Protein AF-0000000082919631 (afdb_homodimer)

Secondary structure (DSSP, 8-state):
--EEEEE---HHHHHHHHHHHHHH-TT--EEEEEE----HHHHTTT-GGGGGG-HHHHHHHHHHHHHH-SS-EEEEE---------/--EEEEE---HHHHHHHHHHHHHH-TT--EEEEEE----HHHHTTT-GGGGGG-HHHHHHHHHHHHHH-SS-EEEEE---------

Radius of gyration: 15.63 Å; Cα contacts (8 Å, |Δi|>4): 340; chains: 2; bounding box: 45×38×35 Å

Organism: Haematococcus lacustris (NCBI:txid44745)

Sequence (172 aa):
MFGVQIAGGFPDAIARTCQLIDECCDIVDWVDINMGCPIDIVCDRGAGSALLLKPKKIKDIAEAADRSMSLPLTLKTRKGYYDDQDMFGVQIAGGFPDAIARTCQLIDECCDIVDWVDINMGCPIDIVCDRGAGSALLLKPKKIKDIAEAADRSMSLPLTLKTRKGYYDDQD

Solvent-accessible surface area (backbone atoms only — not comparable to full-atom values): 8994 Å² total; per-residue (Å²): 114,25,36,36,33,37,33,49,50,46,36,68,61,48,15,51,47,36,29,48,44,58,73,70,36,82,70,54,58,34,39,32,39,39,33,28,50,74,52,61,78,47,27,76,47,42,6,13,34,49,33,72,78,33,64,68,58,47,50,48,32,53,51,36,31,55,74,38,36,84,59,53,76,48,74,41,48,62,74,67,70,86,68,71,74,134,111,25,36,38,32,39,36,47,51,47,36,69,60,48,16,51,48,37,30,49,43,58,75,69,35,84,70,55,59,34,40,32,38,38,34,29,50,75,52,59,77,47,27,76,45,42,6,12,34,50,33,73,80,33,64,68,58,47,50,47,32,53,51,36,31,54,74,38,36,86,60,52,77,49,76,40,48,64,70,68,71,85,69,75,78,132

InterPro domains:
  IPR013785 Aldolase-type TIM barrel [G3DSA:3.20.20.70] (1-86)
  IPR018517 tRNA-dihydrouridine synthase, conserved site [PS01136] (31-49)
  IPR035587 DUS-like, FMN-binding domain [PF01207] (4-85)

Foldseek 3Di:
DAEEEDWAQAQVVLLVVLLCCQPPPVVHQAYEYAQADPDCVSVVRRTHVNCVVPVVSVVSNVVSNVVSHDHHYYYDHHPPPPPDDD/DAEEEDWAQAQVVLLVVLLCCQPPPVVHQAYEYAQADPDCVSVVRRTHVNCVVPVVSVVSNVVSNVVSHDHHYYYDHHPPPVPDDD

Nearest PDB structures (foldseek):
  3b0p-assembly1_A  TM=8.752E-01  e=6.175E-06  Thermus thermophilus HB8
  3b0u-assembly2_Y  TM=9.415E-01  e=1.472E-05  Thermus thermophilus HB8
  6ei9-assembly2_B  TM=8.512E-01  e=2.350E-05  Escherichia coli
  1vhn-assembly1_A  TM=8.646E-01  e=9.559E-05  Thermotoga maritima
  4gic-assembly1_B  TM=2.711E-01  e=4.201E+00  Methylococcus capsulatus str. Bath

Structure (mmCIF, N/CA/C/O backbone):
data_AF-0000000082919631-model_v1
#
loop_
_entity.id
_entity.type
_entity.pdbx_description
1 polymer 'tRNA-dihydrouridine(47) synthase'
#
loop_
_atom_site.group_PDB
_atom_site.id
_atom_site.type_symbol
_atom_site.label_atom_id
_atom_site.label_alt_id
_atom_site.label_comp_id
_atom_site.label_asym_id
_atom_site.label_entity_id
_atom_site.label_seq_id
_atom_site.pdbx_PDB_ins_code
_atom_site.Cartn_x
_atom_site.Cartn_y
_atom_site.Cartn_z
_atom_site.occupancy
_atom_site.B_iso_or_equiv
_atom_site.auth_seq_id
_atom_site.auth_comp_id
_atom_site.auth_asym_id
_atom_site.auth_atom_id
_atom_site.pdbx_PDB_model_num
ATOM 1 N N . MET A 1 1 ? -3.078 12.406 -5.992 1 58 1 MET A N 1
ATOM 2 C CA . MET A 1 1 ? -2.684 11.047 -6.355 1 58 1 MET A CA 1
ATOM 3 C C . MET A 1 1 ? -2.336 10.234 -5.117 1 58 1 MET A C 1
ATOM 5 O O . MET A 1 1 ? -1.599 10.703 -4.246 1 58 1 MET A O 1
ATOM 9 N N . PHE A 1 2 ? -3.102 9.188 -4.961 1 85.12 2 PHE A N 1
ATOM 10 C CA . PHE A 1 2 ? -3.104 8.297 -3.807 1 85.12 2 PHE A CA 1
ATOM 11 C C . PHE A 1 2 ? -2.934 6.848 -4.242 1 85.12 2 PHE A C 1
ATOM 13 O O . PHE A 1 2 ? -3.74 6.328 -5.016 1 85.12 2 PHE A O 1
ATOM 20 N N . GLY A 1 3 ? -1.736 6.324 -3.939 1 95.25 3 GLY A N 1
ATOM 21 C CA . GLY A 1 3 ? -1.476 4.949 -4.34 1 95.25 3 GLY A CA 1
ATOM 22 C C . GLY A 1 3 ? -1.354 3.998 -3.162 1 95.25 3 GLY A C 1
ATOM 23 O O . GLY A 1 3 ? -1.082 4.426 -2.039 1 95.25 3 GLY A O 1
ATOM 24 N N . VAL A 1 4 ? -1.607 2.738 -3.479 1 97.19 4 VAL A N 1
ATOM 25 C CA . VAL A 1 4 ? -1.475 1.681 -2.48 1 97.19 4 VAL A CA 1
ATOM 26 C C . VAL A 1 4 ? -0.573 0.573 -3.021 1 97.19 4 VAL A C 1
ATOM 28 O O . VAL A 1 4 ? -0.734 0.134 -4.164 1 97.19 4 VAL A O 1
ATOM 31 N N . GLN A 1 5 ? 0.359 0.237 -2.244 1 96.88 5 GLN A N 1
ATOM 32 C CA . GLN A 1 5 ? 1.191 -0.918 -2.564 1 96.88 5 GLN A CA 1
ATOM 33 C C . GLN A 1 5 ? 0.871 -2.098 -1.651 1 96.88 5 GLN A C 1
ATOM 35 O O . GLN A 1 5 ? 0.741 -1.932 -0.437 1 96.88 5 GLN A O 1
ATOM 40 N N . ILE A 1 6 ? 0.725 -3.271 -2.23 1 97.75 6 ILE A N 1
ATOM 41 C CA . ILE A 1 6 ? 0.428 -4.488 -1.482 1 97.75 6 ILE A CA 1
ATOM 42 C C . ILE A 1 6 ? 1.669 -5.375 -1.425 1 97.75 6 ILE A C 1
ATOM 44 O O . ILE A 1 6 ? 2.314 -5.617 -2.447 1 97.75 6 ILE A O 1
ATOM 48 N N . ALA A 1 7 ? 2.043 -5.77 -0.238 1 96.38 7 ALA A N 1
ATOM 49 C CA . ALA A 1 7 ? 3.035 -6.824 -0.044 1 96.38 7 ALA A CA 1
ATOM 50 C C . ALA A 1 7 ? 2.369 -8.141 0.339 1 96.38 7 ALA A C 1
ATOM 52 O O . ALA A 1 7 ? 1.873 -8.289 1.458 1 96.38 7 ALA A O 1
ATOM 53 N N . GLY A 1 8 ? 2.363 -9.055 -0.578 1 96.12 8 GLY A N 1
ATOM 54 C CA . GLY A 1 8 ? 1.766 -10.367 -0.397 1 96.12 8 GLY A CA 1
ATOM 55 C C . GLY A 1 8 ? 2.232 -11.383 -1.426 1 96.12 8 GLY A C 1
ATOM 56 O O . GLY A 1 8 ? 2.783 -11.008 -2.465 1 96.12 8 GLY A O 1
ATOM 57 N N . GLY A 1 9 ? 1.941 -12.656 -1.081 1 95 9 GLY A N 1
ATOM 58 C CA . GLY A 1 9 ? 2.457 -13.703 -1.953 1 95 9 GLY A CA 1
ATOM 59 C C . GLY A 1 9 ? 1.387 -14.664 -2.422 1 95 9 GLY A C 1
ATOM 60 O O . GLY A 1 9 ? 1.688 -15.656 -3.092 1 95 9 GLY A O 1
ATOM 61 N N . PHE A 1 10 ? 0.177 -14.469 -2.102 1 95.56 10 PHE A N 1
ATOM 62 C CA . PHE A 1 10 ? -0.889 -15.398 -2.459 1 95.56 10 PHE A CA 1
ATOM 63 C C . PHE A 1 10 ? -1.878 -14.742 -3.416 1 95.56 10 PHE A C 1
ATOM 65 O O . PHE A 1 10 ? -2.541 -13.766 -3.062 1 95.56 10 PHE A O 1
ATOM 72 N N . PRO A 1 11 ? -2.033 -15.336 -4.605 1 97.31 11 PRO A N 1
ATOM 73 C CA . PRO A 1 11 ? -2.859 -14.703 -5.641 1 97.31 11 PRO A CA 1
ATOM 74 C C . PRO A 1 11 ? -4.281 -14.414 -5.164 1 97.31 11 PRO A C 1
ATOM 76 O O . PRO A 1 11 ? -4.805 -13.328 -5.41 1 97.31 11 PRO A O 1
ATOM 79 N N . ASP A 1 12 ? -4.891 -15.328 -4.457 1 96.25 12 ASP A N 1
ATOM 80 C CA . ASP A 1 12 ? -6.273 -15.133 -4.027 1 96.25 12 ASP A CA 1
ATOM 81 C C . ASP A 1 12 ? -6.379 -13.984 -3.021 1 96.25 12 ASP A C 1
ATOM 83 O O . ASP A 1 12 ? -7.324 -13.195 -3.07 1 96.25 12 ASP A O 1
ATOM 87 N N . ALA A 1 13 ? -5.469 -13.945 -2.119 1 95.31 13 ALA A N 1
ATOM 88 C CA . ALA A 1 13 ? -5.461 -12.883 -1.118 1 95.31 13 ALA A CA 1
ATOM 89 C C . ALA A 1 13 ? -5.219 -11.523 -1.765 1 95.31 13 ALA A C 1
ATOM 91 O O . ALA A 1 13 ? -5.875 -10.539 -1.416 1 95.31 13 ALA A O 1
ATOM 92 N N . ILE A 1 14 ? -4.324 -11.477 -2.684 1 97 14 ILE A N 1
ATOM 93 C CA . ILE A 1 14 ? -4.031 -10.242 -3.4 1 97 14 ILE A CA 1
ATOM 94 C C . ILE A 1 14 ? -5.258 -9.805 -4.195 1 97 14 ILE A C 1
ATOM 96 O O . ILE A 1 14 ? -5.633 -8.625 -4.176 1 97 14 ILE A O 1
ATOM 100 N N . ALA A 1 15 ? -5.918 -10.734 -4.855 1 97.81 15 ALA A N 1
ATOM 101 C CA . ALA A 1 15 ? -7.117 -10.422 -5.629 1 97.81 15 ALA A CA 1
ATOM 102 C C . ALA A 1 15 ? -8.203 -9.828 -4.738 1 97.81 15 ALA A C 1
ATOM 104 O O . ALA A 1 15 ? -8.828 -8.828 -5.094 1 97.81 15 ALA A O 1
ATOM 105 N N . ARG A 1 16 ? -8.383 -10.461 -3.652 1 96.62 16 ARG A N 1
ATOM 106 C CA . ARG A 1 16 ? -9.406 -9.984 -2.729 1 96.62 16 ARG A CA 1
ATOM 107 C C . ARG A 1 16 ? -9.086 -8.578 -2.234 1 96.62 16 ARG A C 1
ATOM 109 O O . ARG A 1 16 ? -9.961 -7.715 -2.18 1 96.62 16 ARG A O 1
ATOM 116 N N . THR A 1 17 ? -7.867 -8.375 -1.822 1 96.81 17 THR A N 1
ATOM 117 C CA . THR A 1 17 ? -7.441 -7.055 -1.359 1 96.81 17 THR A CA 1
ATOM 118 C C . THR A 1 17 ? -7.629 -6.012 -2.455 1 96.81 17 THR A C 1
ATOM 120 O O . THR A 1 17 ? -8.172 -4.93 -2.205 1 96.81 17 THR A O 1
ATOM 123 N N . CYS A 1 18 ? -7.25 -6.312 -3.646 1 97.56 18 CYS A N 1
ATOM 124 C CA . CYS A 1 18 ? -7.43 -5.422 -4.785 1 97.56 18 CYS A CA 1
ATOM 125 C C . CYS A 1 18 ? -8.898 -5.086 -4.988 1 97.56 18 CYS A C 1
ATOM 127 O O . CYS A 1 18 ? -9.25 -3.93 -5.223 1 97.56 18 CYS A O 1
ATOM 129 N N . GLN A 1 19 ? -9.695 -6.09 -4.938 1 97.81 19 GLN A N 1
ATOM 130 C CA . GLN A 1 19 ? -11.133 -5.898 -5.109 1 97.81 19 GLN A CA 1
ATOM 131 C C . GLN A 1 19 ? -11.688 -4.934 -4.07 1 97.81 19 GLN A C 1
ATOM 133 O O . GLN A 1 19 ? -12.445 -4.02 -4.406 1 97.81 19 GLN A O 1
ATOM 138 N N . LEU A 1 20 ? -11.336 -5.125 -2.848 1 96.56 20 LEU A N 1
ATOM 139 C CA . LEU A 1 20 ? -11.828 -4.289 -1.759 1 96.56 20 LEU A CA 1
ATOM 140 C C . LEU A 1 20 ? -11.328 -2.857 -1.898 1 96.56 20 LEU A C 1
ATOM 142 O O . LEU A 1 20 ? -12.078 -1.906 -1.671 1 96.56 20 LEU A O 1
ATOM 146 N N . ILE A 1 21 ? -10.109 -2.689 -2.268 1 96.12 21 ILE A N 1
ATOM 147 C CA . ILE A 1 21 ? -9.555 -1.355 -2.492 1 96.12 21 ILE A CA 1
ATOM 148 C C . ILE A 1 21 ? -10.32 -0.669 -3.623 1 96.12 21 ILE A C 1
ATOM 150 O O . ILE A 1 21 ? -10.719 0.492 -3.498 1 96.12 21 ILE A O 1
ATOM 154 N N . ASP A 1 22 ? -10.586 -1.356 -4.652 1 97 22 ASP A N 1
ATOM 155 C CA . ASP A 1 22 ? -11.289 -0.832 -5.82 1 97 22 ASP A CA 1
ATOM 156 C C . ASP A 1 22 ? -12.711 -0.406 -5.461 1 97 22 ASP A C 1
ATOM 158 O O . ASP A 1 22 ? -13.172 0.653 -5.887 1 97 22 ASP A O 1
ATOM 162 N N . GLU A 1 23 ? -13.312 -1.183 -4.633 1 96.5 23 GLU A N 1
ATOM 163 C CA . GLU A 1 23 ? -14.719 -0.971 -4.32 1 96.5 23 GLU A CA 1
ATOM 164 C C . GLU A 1 23 ? -14.891 0.064 -3.211 1 96.5 23 GLU A C 1
ATOM 166 O O . GLU A 1 23 ? -15.852 0.838 -3.221 1 96.5 23 GLU A O 1
ATOM 171 N N . CYS A 1 24 ? -13.922 0.101 -2.299 1 94.44 24 CYS A N 1
ATOM 172 C CA . CYS A 1 24 ? -14.203 0.832 -1.068 1 94.44 24 CYS A CA 1
ATOM 173 C C . CYS A 1 24 ? -13.359 2.1 -0.982 1 94.44 24 CYS A C 1
ATOM 175 O O . CYS A 1 24 ? -13.688 3.018 -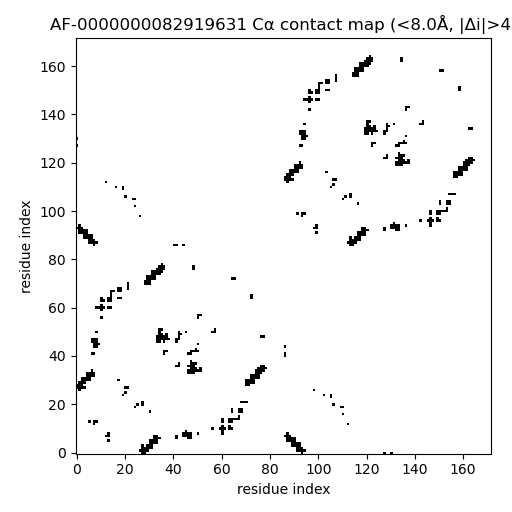0.228 1 94.44 24 CYS A O 1
ATOM 177 N N . CYS A 1 25 ? -12.281 2.127 -1.654 1 93.56 25 CYS A N 1
ATOM 178 C CA . CYS A 1 25 ? -11.375 3.266 -1.544 1 93.56 25 CYS A CA 1
ATOM 179 C C . CYS A 1 25 ? -11.391 4.098 -2.82 1 93.56 25 CYS A C 1
ATOM 181 O O . CYS A 1 25 ? -10.461 4.02 -3.631 1 93.56 25 CYS A O 1
ATOM 183 N N . ASP A 1 26 ? -12.281 5.078 -2.924 1 92.44 26 ASP A N 1
ATOM 184 C CA . ASP A 1 26 ? -12.531 5.832 -4.148 1 92.44 26 ASP A CA 1
ATOM 185 C C . ASP A 1 26 ? -11.414 6.836 -4.418 1 92.44 26 ASP A C 1
ATOM 187 O O . ASP A 1 26 ? -11.281 7.336 -5.539 1 92.44 26 ASP A O 1
ATOM 191 N N . ILE A 1 27 ? -10.641 7.031 -3.486 1 92.69 27 ILE A N 1
ATOM 192 C CA . ILE A 1 27 ? -9.633 8.07 -3.646 1 92.69 27 ILE A CA 1
ATOM 193 C C . ILE A 1 27 ? -8.336 7.445 -4.156 1 92.69 27 ILE A C 1
ATOM 195 O O . ILE A 1 27 ? -7.402 8.164 -4.535 1 92.69 27 ILE A O 1
ATOM 199 N N . VAL A 1 28 ? -8.188 6.148 -4.203 1 94.94 28 VAL A N 1
ATOM 200 C CA . VAL A 1 28 ? -6.98 5.473 -4.668 1 94.94 28 VAL A CA 1
ATOM 201 C C . VAL A 1 28 ? -6.914 5.52 -6.191 1 94.94 28 VAL A C 1
ATOM 203 O O . VAL A 1 28 ? -7.887 5.18 -6.871 1 94.94 28 VAL A O 1
ATOM 206 N N . ASP A 1 29 ? -5.715 5.895 -6.656 1 95.38 29 ASP A N 1
ATOM 207 C CA . ASP A 1 29 ? -5.535 6.094 -8.094 1 95.38 29 ASP A CA 1
ATOM 208 C C . ASP A 1 29 ? -4.918 4.859 -8.742 1 95.38 29 ASP A C 1
ATOM 210 O O . ASP A 1 29 ? -5.129 4.613 -9.938 1 95.38 29 ASP A O 1
ATOM 214 N N . TRP A 1 30 ? -4.141 4.137 -8.008 1 95.94 30 TRP A N 1
ATOM 215 C CA . TRP A 1 30 ? -3.434 2.992 -8.57 1 95.94 30 TRP A CA 1
ATOM 216 C C . TRP A 1 30 ? -3.029 2.01 -7.473 1 95.94 30 TRP A C 1
ATOM 218 O O . TRP A 1 30 ? -3.014 2.361 -6.293 1 95.94 30 TRP A O 1
ATOM 228 N N . VAL A 1 31 ? -2.797 0.798 -7.906 1 97.5 31 VAL A N 1
ATOM 229 C CA . VAL A 1 31 ? -2.291 -0.249 -7.023 1 97.5 31 VAL A CA 1
ATOM 230 C C . VAL A 1 31 ? -0.951 -0.762 -7.547 1 97.5 31 VAL A C 1
ATOM 232 O O . VAL A 1 31 ? -0.752 -0.876 -8.758 1 97.5 31 VAL A O 1
ATOM 235 N N . ASP A 1 32 ? -0.052 -0.999 -6.613 1 96.31 32 ASP A N 1
ATOM 236 C CA . ASP A 1 32 ? 1.241 -1.621 -6.883 1 96.31 32 ASP A CA 1
ATOM 237 C C . ASP A 1 32 ? 1.41 -2.906 -6.078 1 96.31 32 ASP A C 1
ATOM 239 O O . ASP A 1 32 ? 0.916 -3.01 -4.953 1 96.31 32 ASP A O 1
ATOM 243 N N . ILE A 1 33 ? 2.037 -3.865 -6.676 1 97.56 33 ILE A N 1
ATOM 244 C CA . ILE A 1 33 ? 2.426 -5.055 -5.93 1 97.56 33 ILE A CA 1
ATOM 245 C C . ILE A 1 33 ? 3.93 -5.035 -5.668 1 97.56 33 ILE A C 1
ATOM 247 O O . ILE A 1 33 ? 4.727 -4.898 -6.598 1 97.56 33 ILE A O 1
ATOM 251 N N . ASN A 1 34 ? 4.363 -5.148 -4.438 1 95.19 34 ASN A N 1
ATOM 252 C CA . ASN A 1 34 ? 5.77 -5.203 -4.047 1 95.19 34 ASN A CA 1
ATOM 253 C C . ASN A 1 34 ? 6.395 -6.551 -4.391 1 95.19 34 ASN A C 1
ATOM 255 O O . ASN A 1 34 ? 6.02 -7.578 -3.822 1 95.19 34 ASN A O 1
ATOM 259 N N . MET A 1 35 ? 7.328 -6.574 -5.305 1 95.88 35 MET A N 1
ATOM 260 C CA . MET A 1 35 ? 8.07 -7.77 -5.676 1 95.88 35 MET A CA 1
ATOM 261 C C . MET A 1 35 ? 9.57 -7.559 -5.492 1 95.88 35 MET A C 1
ATOM 263 O O . MET A 1 35 ? 10.383 -8.141 -6.219 1 95.88 35 MET A O 1
ATOM 267 N N . GLY A 1 36 ? 9.898 -6.605 -4.625 1 91.75 36 GLY A N 1
ATOM 268 C CA . GLY A 1 36 ? 11.305 -6.242 -4.535 1 91.75 36 GLY A CA 1
ATOM 269 C C . GLY A 1 36 ? 11.828 -6.262 -3.111 1 91.75 36 GLY A C 1
ATOM 270 O O . GLY A 1 36 ? 13.039 -6.355 -2.895 1 91.75 36 GLY A O 1
ATOM 271 N N . CYS A 1 37 ? 11.055 -6.059 -2.145 1 90.06 37 CYS A N 1
ATOM 272 C CA . CYS A 1 37 ? 11.492 -5.949 -0.755 1 90.06 37 CYS A CA 1
ATOM 273 C C . CYS A 1 37 ? 12.211 -7.215 -0.307 1 90.06 37 CYS A C 1
ATOM 275 O O . CYS A 1 37 ? 11.633 -8.305 -0.34 1 90.06 37 CYS A O 1
ATOM 277 N N . PRO A 1 38 ? 13.469 -7.094 0.161 1 90.12 38 PRO A N 1
ATOM 278 C CA . PRO A 1 38 ? 14.266 -8.273 0.519 1 90.12 38 PRO A CA 1
ATOM 279 C C . PRO A 1 38 ? 14.141 -8.641 1.996 1 90.12 38 PRO A C 1
ATOM 281 O O . PRO A 1 38 ? 14.789 -9.578 2.457 1 90.12 38 PRO A O 1
ATOM 284 N N . ILE A 1 39 ? 13.398 -7.926 2.744 1 86.81 39 ILE A N 1
ATOM 285 C CA . ILE A 1 39 ? 13.32 -8.125 4.188 1 86.81 39 ILE A CA 1
ATOM 286 C C . ILE A 1 39 ? 12.812 -9.539 4.484 1 86.81 39 ILE A C 1
ATOM 288 O O . ILE A 1 39 ? 11.828 -9.992 3.893 1 86.81 39 ILE A O 1
ATOM 292 N N . ASP A 1 40 ? 13.391 -10.172 5.418 1 89.5 40 ASP A N 1
ATOM 293 C CA . ASP A 1 40 ? 13.188 -11.594 5.699 1 89.5 40 ASP A CA 1
ATOM 294 C C . ASP A 1 40 ? 11.719 -11.883 6.012 1 89.5 40 ASP A C 1
ATOM 296 O O . ASP A 1 40 ? 11.141 -12.82 5.461 1 89.5 40 ASP A O 1
ATOM 300 N N . ILE A 1 41 ? 11.141 -11.078 6.832 1 89.69 41 ILE A N 1
ATOM 301 C CA . ILE A 1 41 ? 9.781 -11.367 7.273 1 89.69 41 ILE A CA 1
ATOM 302 C C . ILE A 1 41 ? 8.828 -11.32 6.078 1 89.69 41 ILE A C 1
ATOM 304 O O . ILE A 1 41 ? 7.859 -12.078 6.016 1 89.69 41 ILE A O 1
ATOM 308 N N . VAL A 1 42 ? 9 -10.484 5.145 1 90.56 42 VAL A N 1
ATOM 309 C CA . VAL A 1 42 ? 8.203 -10.391 3.932 1 90.56 42 VAL A CA 1
ATOM 310 C C . VAL A 1 42 ? 8.477 -11.586 3.025 1 90.56 42 VAL A C 1
ATOM 312 O O . VAL A 1 42 ? 7.551 -12.266 2.578 1 90.56 42 VAL A O 1
ATOM 315 N N . CYS A 1 43 ? 9.75 -11.898 2.842 1 93.56 43 CYS A N 1
ATOM 316 C CA . CYS A 1 43 ? 10.156 -12.977 1.945 1 93.56 43 CYS A CA 1
ATOM 317 C C . CYS A 1 43 ? 9.742 -14.336 2.504 1 93.56 43 CYS A C 1
ATOM 319 O O . CYS A 1 43 ? 9.383 -15.242 1.747 1 93.56 43 CYS A O 1
ATOM 321 N N . ASP A 1 44 ? 9.828 -14.469 3.754 1 93.56 44 ASP A N 1
ATOM 322 C CA . ASP A 1 44 ? 9.445 -15.719 4.406 1 93.56 44 ASP A CA 1
ATOM 323 C C . ASP A 1 44 ? 7.977 -16.047 4.145 1 93.56 44 ASP A C 1
ATOM 325 O O . ASP A 1 44 ? 7.57 -17.203 4.25 1 93.56 44 ASP A O 1
ATOM 329 N N . ARG A 1 45 ? 7.254 -15.102 3.75 1 92.19 45 ARG A N 1
ATOM 330 C CA . ARG A 1 45 ? 5.836 -15.32 3.48 1 92.19 45 ARG A CA 1
ATOM 331 C C . ARG A 1 45 ? 5.57 -15.398 1.981 1 92.19 45 ARG A C 1
ATOM 333 O O . ARG A 1 45 ? 4.426 -15.266 1.541 1 92.19 45 ARG A O 1
ATOM 340 N N . GLY A 1 46 ? 6.664 -15.445 1.257 1 94.44 46 GLY A N 1
ATOM 341 C CA . GLY A 1 46 ? 6.539 -15.641 -0.179 1 94.44 46 GLY A CA 1
ATOM 342 C C . GLY A 1 46 ? 6.211 -14.367 -0.93 1 94.44 46 GLY A C 1
ATOM 343 O O . GLY A 1 46 ? 5.645 -14.406 -2.023 1 94.44 46 GLY A O 1
ATOM 344 N N . ALA A 1 47 ? 6.535 -13.258 -0.343 1 95.69 47 ALA A N 1
ATOM 345 C CA . ALA A 1 47 ? 6.293 -11.938 -0.925 1 95.69 47 ALA A CA 1
ATOM 346 C C . ALA A 1 47 ? 7.609 -11.211 -1.201 1 95.69 47 ALA A C 1
ATOM 348 O O . ALA A 1 47 ? 8.688 -11.781 -1.04 1 95.69 47 ALA A O 1
ATOM 349 N N . GLY A 1 48 ? 7.445 -9.984 -1.654 1 94.12 48 GLY A N 1
ATOM 350 C CA . GLY A 1 48 ? 8.656 -9.234 -1.928 1 94.12 48 GLY A CA 1
ATOM 351 C C . GLY A 1 48 ? 9.555 -9.906 -2.949 1 94.12 48 GLY A C 1
ATOM 352 O O . GLY A 1 48 ? 9.078 -10.453 -3.945 1 94.12 48 GLY A O 1
ATOM 353 N N . SER A 1 49 ? 10.844 -9.844 -2.693 1 94.25 49 SER A N 1
ATOM 354 C CA . SER A 1 49 ? 11.812 -10.297 -3.686 1 94.25 49 SER A CA 1
ATOM 355 C C . SER A 1 49 ? 11.797 -11.82 -3.82 1 94.25 49 SER A C 1
ATOM 357 O O . SER A 1 49 ? 12.344 -12.367 -4.781 1 94.25 49 SER A O 1
ATOM 359 N N . ALA A 1 50 ? 11.219 -12.586 -2.848 1 95.25 50 ALA A N 1
ATOM 360 C CA . ALA A 1 50 ? 11.07 -14.031 -2.971 1 95.25 50 ALA A CA 1
ATOM 361 C C . ALA A 1 50 ? 10.242 -14.398 -4.199 1 95.25 50 ALA A C 1
ATOM 363 O O . ALA A 1 50 ? 10.398 -15.484 -4.762 1 95.25 50 ALA A O 1
ATOM 364 N N . LEU A 1 51 ? 9.398 -13.539 -4.621 1 96.19 51 LEU A N 1
ATOM 365 C CA . LEU A 1 51 ? 8.539 -13.773 -5.773 1 96.19 51 LEU A CA 1
ATOM 366 C C . LEU A 1 51 ? 9.359 -13.906 -7.051 1 96.19 51 LEU A C 1
ATOM 368 O O . LEU A 1 51 ? 8.953 -14.602 -7.988 1 96.19 51 LEU A O 1
ATOM 372 N N . LEU A 1 52 ? 10.523 -13.188 -7.086 1 94.5 52 LEU A N 1
ATOM 373 C CA . LEU A 1 52 ? 11.336 -13.148 -8.297 1 94.5 52 LEU A CA 1
ATOM 374 C C . LEU A 1 52 ? 11.875 -14.531 -8.641 1 94.5 52 LEU A C 1
ATOM 376 O O . LEU A 1 52 ? 12.281 -14.781 -9.781 1 94.5 52 LEU A O 1
ATOM 380 N N . LEU A 1 53 ? 11.812 -15.438 -7.719 1 95.44 53 LEU A N 1
ATOM 381 C CA . LEU A 1 53 ? 12.273 -16.812 -7.922 1 95.44 53 LEU A CA 1
ATOM 382 C C . LEU A 1 53 ? 11.125 -17.703 -8.398 1 95.44 53 LEU A C 1
ATOM 384 O O . LEU A 1 53 ? 11.32 -18.891 -8.656 1 95.44 53 LEU A O 1
ATOM 388 N N . LYS A 1 54 ? 9.938 -17.172 -8.547 1 96.69 54 LYS A N 1
ATOM 389 C CA . LYS A 1 54 ? 8.75 -17.953 -8.875 1 96.69 54 LYS A CA 1
ATOM 390 C C . LYS A 1 54 ? 7.949 -17.281 -9.992 1 96.69 54 LYS A C 1
ATOM 392 O O . LYS A 1 54 ? 6.848 -16.781 -9.766 1 96.69 54 LYS A O 1
ATOM 397 N N . PRO A 1 55 ? 8.406 -17.359 -11.211 1 96.38 55 PRO A N 1
ATOM 398 C CA . PRO A 1 55 ? 7.773 -16.656 -12.328 1 96.38 55 PRO A CA 1
ATOM 399 C C . PRO A 1 55 ? 6.301 -17.016 -12.5 1 96.38 55 PRO A C 1
ATOM 401 O O . PRO A 1 55 ? 5.484 -16.156 -12.859 1 96.38 55 PRO A O 1
ATOM 404 N N . LYS A 1 56 ? 5.988 -18.25 -12.359 1 97.62 56 LYS A N 1
ATOM 405 C CA . LYS A 1 56 ? 4.59 -18.641 -12.469 1 97.62 56 LYS A CA 1
ATOM 406 C C . LYS A 1 56 ? 3.734 -17.938 -11.414 1 97.62 56 LYS A C 1
ATOM 408 O O . LYS A 1 56 ? 2.619 -17.5 -11.703 1 97.62 56 LYS A O 1
ATOM 413 N N . LYS A 1 57 ? 4.254 -17.906 -10.234 1 96.81 57 LYS A N 1
ATOM 414 C CA . LYS A 1 57 ? 3.531 -17.234 -9.156 1 96.81 57 LYS A CA 1
ATOM 415 C C . LYS A 1 57 ? 3.336 -15.75 -9.469 1 96.81 57 LYS A C 1
ATOM 417 O O . LYS A 1 57 ? 2.277 -15.188 -9.18 1 96.81 57 LYS A O 1
ATOM 422 N N . ILE A 1 58 ? 4.316 -15.117 -10.016 1 97.06 58 ILE A N 1
ATOM 423 C CA . ILE A 1 58 ? 4.211 -13.719 -10.422 1 97.06 58 ILE A CA 1
ATOM 424 C C . ILE A 1 58 ? 3.066 -13.562 -11.422 1 97.06 58 ILE A C 1
ATOM 426 O O . ILE A 1 58 ? 2.234 -12.656 -11.281 1 97.06 58 ILE A O 1
ATOM 430 N N . LYS A 1 59 ? 3.068 -14.445 -12.383 1 98.25 59 LYS A N 1
ATOM 431 C CA . LYS A 1 59 ? 2.008 -14.414 -13.383 1 98.25 59 LYS A CA 1
ATOM 432 C C . LYS A 1 59 ? 0.634 -14.562 -12.734 1 98.25 59 LYS A C 1
ATOM 434 O O . LYS A 1 59 ? -0.288 -13.805 -13.047 1 98.25 59 LYS A O 1
ATOM 439 N N . ASP A 1 60 ? 0.493 -15.5 -11.922 1 98.44 60 ASP A N 1
ATOM 440 C CA . ASP A 1 60 ? -0.777 -15.75 -11.25 1 98.44 60 ASP A CA 1
ATOM 441 C C . ASP A 1 60 ? -1.218 -14.523 -10.445 1 98.44 60 ASP A C 1
ATOM 443 O O . ASP A 1 60 ? -2.393 -14.148 -10.469 1 98.44 60 ASP A O 1
ATOM 447 N N . ILE A 1 61 ? -0.343 -13.961 -9.734 1 97.94 61 ILE A N 1
ATOM 448 C CA . ILE A 1 61 ? -0.63 -12.781 -8.914 1 97.94 61 ILE A CA 1
ATOM 449 C C . ILE A 1 61 ? -1.053 -11.625 -9.812 1 97.94 61 ILE A C 1
ATOM 451 O O . ILE A 1 61 ? -2.062 -10.961 -9.555 1 97.94 61 ILE A O 1
ATOM 455 N N . ALA A 1 62 ? -0.306 -11.312 -10.852 1 98.25 62 ALA A N 1
ATOM 456 C CA . ALA A 1 62 ? -0.617 -10.219 -11.766 1 98.25 62 ALA A CA 1
ATOM 457 C C . ALA A 1 62 ? -2.004 -10.391 -12.375 1 98.25 62 ALA A C 1
ATOM 459 O O . ALA A 1 62 ? -2.795 -9.445 -12.414 1 98.25 62 ALA A O 1
ATOM 460 N N . GLU A 1 63 ? -2.258 -11.57 -12.805 1 98.69 63 GLU A N 1
ATOM 461 C CA . GLU A 1 63 ? -3.545 -11.852 -13.438 1 98.69 63 GLU A CA 1
ATOM 462 C C . GLU A 1 63 ? -4.691 -11.719 -12.438 1 98.69 63 GLU A C 1
ATOM 464 O O . GLU A 1 63 ? -5.73 -11.133 -12.75 1 98.69 63 GLU A O 1
ATOM 469 N N . ALA A 1 64 ? -4.5 -12.328 -11.297 1 98.31 64 ALA A N 1
ATOM 470 C CA . ALA A 1 64 ? -5.523 -12.266 -10.25 1 98.31 64 ALA A CA 1
ATOM 471 C C . ALA A 1 64 ? -5.816 -10.82 -9.852 1 98.31 64 ALA A C 1
ATOM 473 O O . ALA A 1 64 ? -6.977 -10.43 -9.719 1 98.31 64 ALA A O 1
ATOM 474 N N . ALA A 1 65 ? -4.805 -10.055 -9.617 1 98.38 65 ALA A N 1
ATOM 475 C CA . ALA A 1 65 ? -4.973 -8.648 -9.266 1 98.38 65 ALA A CA 1
ATOM 476 C C . ALA A 1 65 ? -5.688 -7.883 -10.375 1 98.38 65 ALA A C 1
ATOM 478 O O . ALA A 1 65 ? -6.684 -7.195 -10.125 1 98.38 65 ALA A O 1
ATOM 479 N N . ASP A 1 66 ? -5.223 -8.008 -11.57 1 98.56 66 ASP A N 1
ATOM 480 C CA . ASP A 1 66 ? -5.738 -7.258 -12.711 1 98.56 66 ASP A CA 1
ATOM 481 C C . ASP A 1 66 ? -7.223 -7.551 -12.938 1 98.56 66 ASP A C 1
ATOM 483 O O . ASP A 1 66 ? -8.008 -6.641 -13.203 1 98.56 66 ASP A O 1
ATOM 487 N N . ARG A 1 67 ? -7.582 -8.695 -12.805 1 98.44 67 ARG A N 1
ATOM 488 C CA . ARG A 1 67 ? -8.961 -9.094 -13.062 1 98.44 67 ARG A CA 1
ATOM 489 C C . ARG A 1 67 ? -9.891 -8.617 -11.945 1 98.44 67 ARG A C 1
ATOM 491 O O . ARG A 1 67 ? -11.109 -8.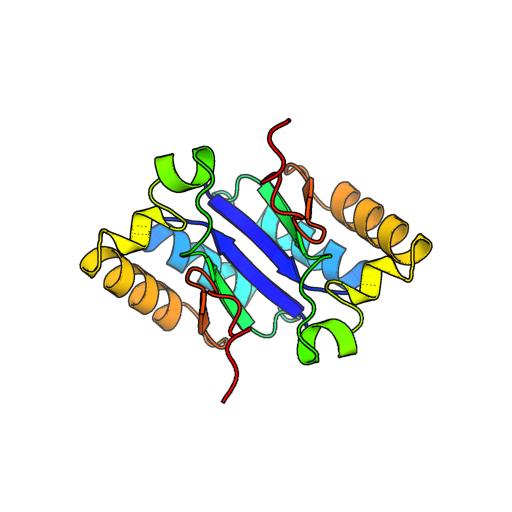547 -12.133 1 98.44 67 ARG A O 1
ATOM 498 N N . SER A 1 68 ? -9.367 -8.336 -10.836 1 98.25 68 SER A N 1
ATOM 499 C CA . SER A 1 68 ? -10.18 -8.086 -9.648 1 98.25 68 SER A CA 1
ATOM 500 C C . SER A 1 68 ? -10.469 -6.598 -9.484 1 98.25 68 SER A C 1
ATOM 502 O O . SER A 1 68 ? -11.219 -6.203 -8.594 1 98.25 68 SER A O 1
ATOM 504 N N . MET A 1 69 ? -9.883 -5.766 -10.32 1 98.06 69 MET A N 1
ATOM 505 C CA . MET A 1 69 ? -10.039 -4.328 -10.133 1 98.06 69 MET A CA 1
ATOM 506 C C . MET A 1 69 ? -9.969 -3.588 -11.461 1 98.06 69 MET A C 1
ATOM 508 O O . MET A 1 69 ? -9.508 -4.141 -12.461 1 98.06 69 MET A O 1
ATOM 512 N N . SER A 1 70 ? -10.375 -2.316 -11.445 1 98.06 70 SER A N 1
ATOM 513 C CA . SER A 1 70 ? -10.305 -1.456 -12.625 1 98.06 70 SER A CA 1
ATOM 514 C C . SER A 1 70 ? -9.133 -0.48 -12.523 1 98.06 70 SER A C 1
ATOM 516 O O . SER A 1 70 ? -8.758 0.153 -13.508 1 98.06 70 SER A O 1
ATOM 518 N N . LEU A 1 71 ? -8.539 -0.318 -11.414 1 97.69 71 LEU A N 1
ATOM 519 C CA . LEU A 1 71 ? -7.441 0.614 -11.188 1 97.69 71 LEU A CA 1
ATOM 520 C C . LEU A 1 71 ? -6.191 0.184 -11.945 1 97.69 71 LEU A C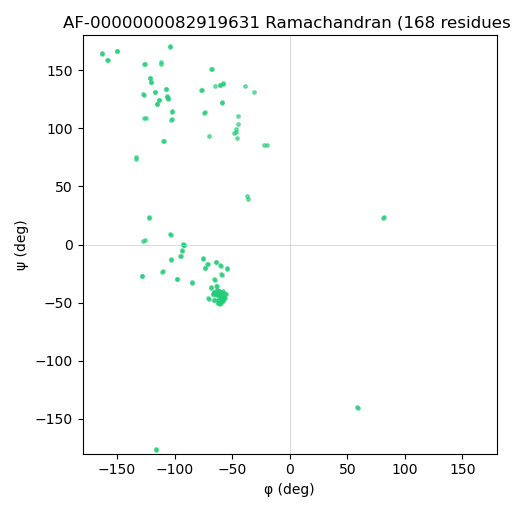 1
ATOM 522 O O . LEU A 1 7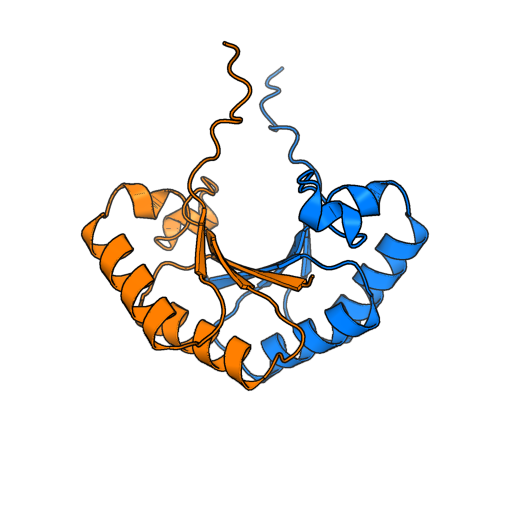1 ? -5.957 -1.012 -12.141 1 97.69 71 LEU A O 1
ATOM 526 N N . PRO A 1 72 ? -5.367 1.159 -12.32 1 97.31 72 PRO A N 1
ATOM 527 C CA . PRO A 1 72 ? -4.062 0.806 -12.883 1 97.31 72 PRO A CA 1
ATOM 528 C C . PRO A 1 72 ? -3.219 -0.042 -11.93 1 97.31 72 PRO A C 1
ATOM 530 O O . PRO A 1 72 ? -3.238 0.181 -10.719 1 97.31 72 PRO A O 1
ATOM 533 N N . LEU A 1 73 ? -2.555 -1.064 -12.508 1 98.12 73 LEU A N 1
ATOM 534 C CA . LEU A 1 73 ? -1.719 -1.991 -11.75 1 98.12 73 LEU A CA 1
ATOM 535 C C . LEU A 1 73 ? -0.264 -1.898 -12.195 1 98.12 73 LEU A C 1
ATOM 537 O O . LEU A 1 73 ? 0.023 -1.882 -13.391 1 98.12 73 LEU A O 1
ATOM 541 N N . THR A 1 74 ? 0.675 -1.775 -11.25 1 96.12 74 THR A N 1
ATOM 542 C CA . THR A 1 74 ? 2.104 -1.887 -11.523 1 96.12 74 THR A CA 1
ATOM 543 C C . THR A 1 74 ? 2.75 -2.926 -10.617 1 96.12 74 THR A C 1
ATOM 545 O O . THR A 1 74 ? 2.18 -3.303 -9.586 1 96.12 74 THR A O 1
ATOM 548 N N . LEU A 1 75 ? 3.822 -3.49 -11.008 1 96 75 LEU A N 1
ATOM 549 C CA . LEU A 1 75 ? 4.672 -4.387 -10.227 1 96 75 LEU A CA 1
ATOM 550 C C . LEU A 1 75 ? 6.031 -3.75 -9.969 1 96 75 LEU A C 1
ATOM 552 O O . LEU A 1 75 ? 6.699 -3.295 -10.898 1 96 75 LEU A O 1
ATOM 556 N N . LYS A 1 76 ? 6.359 -3.674 -8.711 1 91.06 76 LYS A N 1
ATOM 557 C CA . LYS A 1 76 ? 7.652 -3.092 -8.359 1 91.06 76 LYS A CA 1
ATOM 558 C C . LYS A 1 76 ? 8.672 -4.176 -8.016 1 91.06 76 LYS A C 1
ATOM 560 O O . LYS A 1 76 ? 8.492 -4.922 -7.051 1 91.06 76 LYS A O 1
ATOM 565 N N . THR A 1 77 ? 9.57 -4.238 -8.758 1 87.75 77 THR A N 1
ATOM 566 C CA . THR A 1 77 ? 10.688 -5.145 -8.516 1 87.75 77 THR A CA 1
ATOM 567 C C . THR A 1 77 ? 11.906 -4.375 -8.008 1 87.75 77 THR A C 1
ATOM 569 O O . THR A 1 77 ? 11.875 -3.146 -7.906 1 87.75 77 THR A O 1
ATOM 572 N N . ARG A 1 78 ? 12.953 -4.926 -7.566 1 67.94 78 ARG A N 1
ATOM 573 C CA . ARG A 1 78 ? 14.07 -4.184 -6.992 1 67.94 78 ARG A CA 1
ATOM 574 C C . ARG A 1 78 ? 14.453 -2.996 -7.871 1 67.94 78 ARG A C 1
ATOM 576 O O . ARG A 1 78 ? 14.352 -3.068 -9.102 1 67.94 78 ARG A O 1
ATOM 583 N N . LYS A 1 79 ? 13.984 -1.724 -7.508 1 51.03 79 LYS A N 1
ATOM 584 C CA . LYS A 1 79 ? 14.68 -0.67 -8.242 1 51.03 79 LYS A CA 1
ATOM 585 C C . LYS A 1 79 ? 16.188 -0.911 -8.242 1 51.03 79 LYS A C 1
ATOM 587 O O . LYS A 1 79 ? 16.797 -1.049 -7.188 1 51.03 79 LYS A O 1
ATOM 592 N N . GLY A 1 80 ? 16.844 -1.614 -9.219 1 40.38 80 GLY A N 1
ATOM 593 C CA . GLY A 1 80 ? 18.062 -0.868 -9.484 1 40.38 80 GLY A CA 1
ATOM 594 C C . GLY A 1 80 ? 17.828 0.626 -9.609 1 40.38 80 GLY A C 1
ATOM 595 O O . GLY A 1 80 ? 16.734 1.065 -9.953 1 40.38 80 GLY A O 1
ATOM 596 N N . TYR A 1 81 ? 18.266 1.515 -8.695 1 35.03 81 TYR A N 1
ATOM 597 C CA . TYR A 1 81 ? 18.484 2.91 -9.055 1 35.03 81 TYR A CA 1
ATOM 598 C C . TYR A 1 81 ? 18.688 3.057 -10.562 1 35.03 81 TYR A C 1
ATOM 600 O O . TYR A 1 81 ? 19.562 2.402 -11.141 1 35.03 81 TYR A O 1
ATOM 608 N N . TYR A 1 82 ? 17.828 3.191 -11.539 1 35.38 82 TYR A N 1
ATOM 609 C CA . TYR A 1 82 ? 18.375 3.881 -12.703 1 35.38 82 TYR A CA 1
ATOM 610 C C . TYR A 1 82 ? 19.344 4.98 -12.273 1 35.38 82 TYR A C 1
ATOM 612 O O . TYR A 1 82 ? 18.969 6.156 -12.227 1 35.38 82 TYR A O 1
ATOM 620 N N . ASP A 1 83 ? 20.156 4.875 -11.32 1 32.44 83 ASP A N 1
ATOM 621 C CA . ASP A 1 83 ? 21.406 5.621 -11.219 1 32.44 83 ASP A CA 1
ATOM 622 C C . ASP A 1 83 ? 22.266 5.422 -12.469 1 32.44 83 ASP A C 1
ATOM 624 O O . ASP A 1 83 ? 23.406 5.867 -12.516 1 32.44 83 ASP A O 1
ATOM 628 N N . ASP A 1 84 ? 22.219 4.457 -13.352 1 29.8 84 ASP A N 1
ATOM 629 C CA . ASP A 1 84 ? 23.172 4.531 -14.469 1 29.8 84 ASP A CA 1
ATOM 630 C C . ASP A 1 84 ? 22.812 5.68 -15.414 1 29.8 84 ASP A C 1
ATOM 632 O O . ASP A 1 84 ? 21.75 5.676 -16.031 1 29.8 84 ASP A O 1
ATOM 636 N N . GLN A 1 85 ? 23.281 6.949 -15.398 1 24.05 85 GLN A N 1
ATOM 637 C CA . GLN A 1 85 ? 23.984 7.574 -16.5 1 24.05 85 GLN A CA 1
ATOM 638 C C . GLN A 1 85 ? 24.938 6.582 -17.172 1 24.05 85 GLN A C 1
ATOM 640 O O . GLN A 1 85 ? 25.594 5.793 -16.5 1 24.05 85 GLN A O 1
ATOM 645 N N . ASP A 1 86 ? 24.984 6.551 -18.609 1 20.41 86 ASP A N 1
ATOM 646 C CA . ASP A 1 86 ? 26.141 6.676 -19.5 1 20.41 86 ASP A CA 1
ATOM 647 C C . ASP A 1 86 ? 27.094 7.758 -19 1 20.41 86 ASP A C 1
ATOM 649 O O . ASP A 1 86 ? 26.656 8.805 -18.516 1 20.41 86 ASP A O 1
ATOM 653 N N . MET B 1 1 ? 1.76 -13.023 6.082 1 57.69 1 MET B N 1
ATOM 654 C CA . MET B 1 1 ? 1.887 -11.594 6.371 1 57.69 1 MET B CA 1
ATOM 655 C C . MET B 1 1 ? 1.658 -10.766 5.113 1 57.69 1 MET B C 1
ATOM 657 O O . MET B 1 1 ? 2.223 -11.055 4.059 1 57.69 1 MET B O 1
ATOM 661 N N . PHE B 1 2 ? 0.633 -9.945 5.207 1 85.56 2 PHE B N 1
ATOM 662 C CA . PHE B 1 2 ? 0.105 -9.117 4.133 1 85.56 2 PHE B CA 1
ATOM 663 C C . PHE B 1 2 ? 0.068 -7.648 4.551 1 85.56 2 PHE B C 1
ATOM 665 O O . PHE B 1 2 ? -0.561 -7.301 5.555 1 85.56 2 PHE B O 1
ATOM 672 N N . GLY B 1 3 ? 0.974 -6.867 3.943 1 95.12 3 GLY B N 1
ATOM 673 C CA . GLY B 1 3 ? 1.025 -5.457 4.293 1 95.12 3 GLY B CA 1
ATOM 674 C C . GLY B 1 3 ? 0.579 -4.547 3.164 1 95.12 3 GLY B C 1
ATOM 675 O O . GLY B 1 3 ? 0.61 -4.941 1.994 1 95.12 3 GLY B O 1
ATOM 676 N N . VAL B 1 4 ? 0.139 -3.387 3.582 1 97.12 4 VAL B N 1
ATOM 677 C CA . VAL B 1 4 ? -0.262 -2.361 2.625 1 97.12 4 VAL B CA 1
ATOM 678 C C . VAL B 1 4 ? 0.48 -1.06 2.922 1 97.12 4 VAL B C 1
ATOM 680 O O . VAL B 1 4 ? 0.554 -0.629 4.074 1 97.12 4 VAL B O 1
ATOM 683 N N . GLN B 1 5 ? 1.056 -0.545 1.932 1 96.88 5 GLN B N 1
ATOM 684 C CA . GLN B 1 5 ? 1.663 0.776 2.041 1 96.88 5 GLN B CA 1
ATOM 685 C C . GLN B 1 5 ? 0.841 1.823 1.295 1 96.88 5 GLN B C 1
ATOM 687 O O . GLN B 1 5 ? 0.415 1.594 0.161 1 96.88 5 GLN B O 1
ATOM 692 N N . ILE B 1 6 ? 0.604 2.947 1.929 1 97.81 6 ILE B N 1
ATOM 693 C CA . ILE B 1 6 ? -0.16 4.039 1.337 1 97.81 6 ILE B CA 1
ATOM 694 C C . ILE B 1 6 ? 0.781 5.18 0.958 1 97.81 6 ILE B C 1
ATOM 696 O O . ILE B 1 6 ? 1.617 5.598 1.763 1 97.81 6 ILE B O 1
ATOM 700 N N . ALA B 1 7 ? 0.701 5.613 -0.273 1 96.44 7 ALA B N 1
ATOM 701 C CA . ALA B 1 7 ? 1.334 6.855 -0.709 1 96.44 7 ALA B CA 1
ATOM 702 C C . ALA B 1 7 ? 0.307 7.977 -0.846 1 96.44 7 ALA B C 1
ATOM 704 O O . ALA B 1 7 ? -0.503 7.977 -1.776 1 96.44 7 ALA B O 1
ATOM 705 N N . GLY B 1 8 ? 0.361 8.891 0.07 1 96.19 8 GLY B N 1
ATOM 706 C CA . GLY B 1 8 ? -0.544 10.023 0.11 1 96.19 8 GLY B CA 1
ATOM 707 C C . GLY B 1 8 ? -0.051 11.148 1.001 1 96.19 8 GLY B C 1
ATOM 708 O O . GLY B 1 8 ? 0.834 10.945 1.834 1 96.19 8 GLY B O 1
ATOM 709 N N . GLY B 1 9 ? -0.701 12.305 0.773 1 95.06 9 GLY B N 1
ATOM 710 C CA . GLY B 1 9 ? -0.211 13.469 1.503 1 95.06 9 GLY B CA 1
ATOM 711 C C . GLY B 1 9 ? -1.294 14.18 2.291 1 95.06 9 GLY B C 1
ATOM 712 O O . GLY B 1 9 ? -1.046 15.227 2.891 1 95.06 9 GLY B O 1
ATOM 713 N N . PHE B 1 10 ? -2.473 13.711 2.33 1 95.62 10 PHE B N 1
ATOM 714 C CA . PHE B 1 10 ? -3.572 14.383 3.01 1 95.62 10 PHE B CA 1
ATOM 715 C C . PHE B 1 10 ? -4.07 13.555 4.188 1 95.62 10 PHE B C 1
ATOM 717 O O . PHE B 1 10 ? -4.566 12.438 4.004 1 95.62 10 PHE B O 1
ATOM 724 N N . PRO B 1 11 ? -4.008 14.133 5.379 1 97.38 11 PRO B N 1
ATOM 725 C CA . PRO B 1 11 ? -4.34 13.367 6.586 1 97.38 11 PRO B CA 1
ATOM 726 C C . PRO B 1 11 ? -5.73 12.742 6.527 1 97.38 11 PRO B C 1
ATOM 728 O O . PRO B 1 11 ? -5.902 11.57 6.871 1 97.38 11 PRO B O 1
ATOM 731 N N . ASP B 1 12 ? -6.715 13.477 6.055 1 96.31 12 ASP B N 1
ATOM 732 C CA . ASP B 1 12 ? -8.078 12.961 6.031 1 96.31 12 ASP B CA 1
ATOM 733 C C . ASP B 1 12 ? -8.203 11.789 5.059 1 96.31 12 ASP B C 1
ATOM 735 O O . ASP B 1 12 ? -8.891 10.805 5.348 1 96.31 12 ASP B O 1
ATOM 739 N N . ALA B 1 13 ? -7.605 11.922 3.939 1 95.38 13 ALA B N 1
ATOM 740 C CA . ALA B 1 13 ? -7.641 10.859 2.941 1 95.38 13 ALA B CA 1
ATOM 741 C C . ALA B 1 13 ? -6.922 9.609 3.447 1 95.38 13 ALA B C 1
ATOM 743 O O . ALA B 1 13 ? -7.41 8.492 3.264 1 95.38 13 ALA B O 1
ATOM 744 N N . ILE B 1 14 ? -5.812 9.797 4.074 1 97.12 14 ILE B N 1
ATOM 745 C CA . ILE B 1 14 ? -5.059 8.68 4.633 1 97.12 14 ILE B CA 1
ATOM 746 C C . ILE B 1 14 ? -5.875 8 5.73 1 97.12 14 ILE B C 1
ATOM 748 O O . ILE B 1 14 ? -5.965 6.77 5.773 1 97.12 14 ILE B O 1
ATOM 752 N N . ALA B 1 15 ? -6.516 8.781 6.582 1 97.88 15 ALA B N 1
ATOM 753 C CA . ALA B 1 15 ? -7.344 8.234 7.652 1 97.88 15 ALA B CA 1
ATOM 754 C C . ALA B 1 15 ? -8.477 7.383 7.086 1 97.88 15 ALA B C 1
ATOM 756 O O . ALA B 1 15 ? -8.727 6.273 7.57 1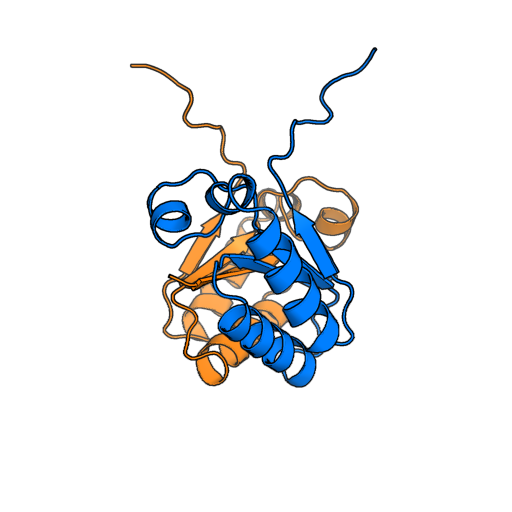 97.88 15 ALA B O 1
ATOM 757 N N . ARG B 1 16 ? -9.094 7.922 6.117 1 96.69 16 ARG B N 1
ATOM 758 C CA . ARG B 1 16 ? -10.203 7.199 5.504 1 96.69 16 ARG B CA 1
ATOM 759 C C . ARG B 1 16 ? -9.727 5.883 4.891 1 96.69 16 ARG B C 1
ATOM 761 O O . ARG B 1 16 ? -10.367 4.844 5.062 1 96.69 16 ARG B O 1
ATOM 768 N N . THR B 1 17 ? -8.672 5.945 4.141 1 96.88 17 THR B N 1
ATOM 769 C CA . THR B 1 17 ? -8.109 4.746 3.533 1 96.88 17 THR B CA 1
ATOM 770 C C . THR B 1 17 ? -7.734 3.723 4.602 1 96.88 17 THR B C 1
ATOM 772 O O . THR B 1 17 ? -8.062 2.541 4.48 1 96.88 17 THR B O 1
ATOM 775 N N . CYS B 1 18 ? -7.098 4.145 5.652 1 97.56 18 CYS B N 1
ATOM 776 C CA . CYS B 1 18 ? -6.738 3.273 6.762 1 97.56 18 CYS B CA 1
ATOM 777 C C . CYS B 1 18 ? -7.977 2.621 7.367 1 97.56 18 CYS B C 1
ATOM 779 O O . CYS B 1 18 ? -7.977 1.423 7.652 1 97.56 18 CYS B O 1
ATOM 781 N N . GLN B 1 19 ? -8.961 3.416 7.574 1 97.81 19 GLN B N 1
ATOM 782 C CA . GLN B 1 19 ? -10.211 2.91 8.141 1 97.81 19 GLN B CA 1
ATOM 783 C C . GLN B 1 19 ? -10.805 1.81 7.273 1 97.81 19 GLN B C 1
ATOM 785 O O . GLN B 1 19 ? -11.211 0.761 7.777 1 97.81 19 GLN B O 1
ATOM 790 N N . LEU B 1 20 ? -10.867 2.035 6.008 1 96.62 20 LEU B N 1
ATOM 791 C CA . LEU B 1 20 ? -11.453 1.075 5.078 1 96.62 20 LEU B CA 1
ATOM 792 C C . LEU B 1 20 ? -10.625 -0.202 5.023 1 96.62 20 LEU B C 1
ATOM 794 O O . LEU B 1 20 ? -11.172 -1.305 4.988 1 96.62 20 LEU B O 1
ATOM 798 N N . ILE B 1 21 ? -9.336 -0.078 5.02 1 96.12 21 ILE B N 1
ATOM 799 C CA . ILE B 1 21 ? -8.461 -1.246 5.035 1 96.12 21 ILE B CA 1
ATOM 800 C C . ILE B 1 21 ? -8.695 -2.047 6.312 1 96.12 21 ILE B C 1
ATOM 802 O O . ILE B 1 21 ? -8.844 -3.271 6.27 1 96.12 21 ILE B O 1
ATOM 806 N N . ASP B 1 22 ? -8.797 -1.398 7.395 1 97 22 ASP B N 1
ATOM 807 C CA . ASP B 1 22 ? -9 -2.029 8.695 1 97 22 ASP B CA 1
ATOM 808 C C . ASP B 1 22 ? -10.328 -2.777 8.742 1 97 22 ASP B C 1
ATOM 810 O O . ASP B 1 22 ? -10.398 -3.9 9.25 1 97 22 ASP B O 1
ATOM 814 N N . GLU B 1 23 ? -11.312 -2.191 8.156 1 96.5 23 GLU B N 1
ATOM 815 C CA . GLU B 1 23 ? -12.664 -2.729 8.25 1 96.5 23 GLU B CA 1
ATOM 816 C C . GLU B 1 23 ? -12.906 -3.809 7.203 1 96.5 23 GLU B C 1
ATOM 818 O O . GLU B 1 23 ? -13.617 -4.781 7.457 1 96.5 23 GLU B O 1
ATOM 823 N N . CYS B 1 24 ? -12.273 -3.65 6.051 1 94.56 24 CYS B N 1
ATOM 824 C CA . CYS B 1 24 ? -12.719 -4.465 4.926 1 94.56 24 CYS B CA 1
ATOM 825 C C . CYS B 1 24 ? -11.672 -5.516 4.562 1 94.56 24 CYS B C 1
ATOM 827 O O . CYS B 1 24 ? -11.984 -6.508 3.902 1 94.56 24 CYS B O 1
ATOM 829 N N . CYS B 1 25 ? -10.469 -5.281 4.906 1 93.5 25 CYS B N 1
ATOM 830 C CA . CYS B 1 25 ? -9.398 -6.191 4.504 1 93.5 25 CYS B CA 1
ATOM 831 C C . CYS B 1 25 ? -8.859 -6.961 5.703 1 93.5 25 CYS B C 1
ATOM 833 O O . CYS B 1 25 ? -7.785 -6.648 6.219 1 93.5 25 CYS B O 1
ATOM 835 N N . ASP B 1 26 ? -9.43 -8.102 6.027 1 92.5 26 ASP B N 1
ATOM 836 C CA . ASP B 1 26 ? -9.141 -8.852 7.246 1 92.5 26 ASP B CA 1
ATOM 837 C C . ASP B 1 26 ? -7.801 -9.578 7.148 1 92.5 26 ASP B C 1
ATOM 839 O O . ASP B 1 26 ? -7.242 -10.008 8.164 1 92.5 26 ASP B O 1
ATOM 843 N N . ILE B 1 27 ? -7.297 -9.609 6.031 1 92.62 27 ILE B N 1
ATOM 844 C CA . ILE B 1 27 ? -6.074 -10.383 5.855 1 92.62 27 ILE B CA 1
ATOM 845 C C . ILE B 1 27 ? -4.859 -9.469 5.992 1 92.62 27 ILE B C 1
ATOM 847 O O . ILE B 1 27 ? -3.723 -9.945 6.059 1 92.62 27 ILE B O 1
ATOM 851 N N . VAL B 1 28 ? -5 -8.172 6.043 1 94.88 28 VAL B N 1
ATOM 852 C CA . VAL B 1 28 ? -3.895 -7.23 6.164 1 94.88 28 VAL B CA 1
ATOM 853 C C . VAL B 1 28 ? -3.391 -7.207 7.605 1 94.88 28 VAL B C 1
ATOM 855 O O . VAL B 1 28 ? -4.18 -7.066 8.547 1 94.88 28 VAL B O 1
ATOM 858 N N . ASP B 1 29 ? -2.07 -7.285 7.703 1 95.31 29 ASP B N 1
ATOM 859 C CA . ASP B 1 29 ? -1.452 -7.391 9.023 1 95.31 29 ASP B CA 1
ATOM 860 C C . ASP B 1 29 ? -0.971 -6.027 9.516 1 95.31 29 ASP B C 1
ATOM 862 O O . ASP B 1 29 ? -0.885 -5.793 10.719 1 95.31 29 ASP B O 1
ATOM 866 N N . TRP B 1 30 ? -0.606 -5.164 8.617 1 95.88 30 TRP B N 1
ATOM 867 C CA . TRP B 1 30 ? -0.045 -3.873 8.992 1 95.88 30 TRP B CA 1
ATOM 868 C C . TRP B 1 30 ? -0.199 -2.861 7.859 1 95.88 30 TRP B C 1
ATOM 870 O O . TRP B 1 30 ? -0.442 -3.24 6.711 1 95.88 30 TRP B O 1
ATOM 880 N N . VAL B 1 31 ? -0.132 -1.625 8.234 1 97.56 31 VAL B N 1
ATOM 881 C CA . VAL B 1 31 ? -0.15 -0.52 7.281 1 97.56 31 VAL B CA 1
ATOM 882 C C . VAL B 1 31 ? 1.131 0.3 7.418 1 97.56 31 VAL B C 1
ATOM 884 O O . VAL B 1 31 ? 1.636 0.497 8.523 1 97.56 31 VAL B O 1
ATOM 887 N N . ASP B 1 32 ? 1.648 0.708 6.281 1 96.38 32 ASP B N 1
ATOM 888 C CA . ASP B 1 32 ? 2.789 1.614 6.191 1 96.38 32 ASP B CA 1
ATOM 889 C C . ASP B 1 32 ? 2.426 2.875 5.41 1 96.38 32 ASP B C 1
ATOM 891 O O . ASP B 1 32 ? 1.62 2.826 4.477 1 96.38 32 ASP B O 1
ATOM 895 N N . ILE B 1 33 ? 2.965 3.971 5.832 1 97.56 33 ILE B N 1
ATOM 896 C CA . ILE B 1 33 ? 2.846 5.191 5.043 1 97.56 33 ILE B CA 1
ATOM 897 C C . ILE B 1 33 ? 4.176 5.496 4.359 1 97.56 33 ILE B C 1
ATOM 899 O O . ILE B 1 33 ? 5.215 5.578 5.02 1 97.56 33 ILE B O 1
ATOM 903 N N . ASN B 1 34 ? 4.203 5.672 3.059 1 95.19 34 ASN B N 1
ATOM 904 C CA . ASN B 1 34 ? 5.387 6.031 2.281 1 95.19 34 ASN B CA 1
ATOM 905 C C . ASN B 1 34 ? 5.766 7.496 2.479 1 95.19 34 ASN B C 1
ATOM 907 O O . ASN B 1 34 ? 5.027 8.391 2.068 1 95.19 34 ASN B O 1
ATOM 911 N N . MET B 1 35 ? 6.879 7.754 3.094 1 95.94 35 MET B N 1
ATOM 912 C CA . MET B 1 35 ? 7.41 9.102 3.275 1 95.94 35 MET B CA 1
ATOM 913 C C . MET B 1 35 ? 8.805 9.227 2.668 1 95.94 35 MET B C 1
ATOM 915 O O . MET B 1 35 ? 9.625 10 3.15 1 95.94 35 MET B O 1
ATOM 919 N N . GLY B 1 36 ? 9.078 8.344 1.709 1 91.88 36 GLY B N 1
ATOM 920 C CA . GLY B 1 36 ? 10.445 8.305 1.209 1 91.88 36 GLY B CA 1
ATOM 921 C C . GLY B 1 36 ? 10.531 8.391 -0.303 1 91.88 36 GLY B C 1
ATOM 922 O O . GLY B 1 36 ? 11.578 8.742 -0.852 1 91.88 36 GLY B O 1
ATOM 923 N N . CYS B 1 37 ? 9.578 7.988 -1.02 1 90.12 37 CYS B N 1
ATOM 924 C CA . CYS B 1 37 ? 9.609 7.938 -2.477 1 90.12 37 CYS B CA 1
ATOM 925 C C . CYS B 1 37 ? 9.867 9.32 -3.066 1 90.12 37 CYS B C 1
ATOM 927 O O . CYS B 1 37 ? 9.086 10.25 -2.84 1 90.12 37 CYS B O 1
ATOM 929 N N . PRO B 1 38 ? 10.938 9.484 -3.869 1 90.19 38 PRO B N 1
ATOM 930 C CA . PRO B 1 38 ? 11.305 10.797 -4.395 1 90.19 38 PRO B CA 1
ATOM 931 C C . PRO B 1 38 ? 10.695 11.078 -5.766 1 90.19 38 PRO B C 1
ATOM 933 O O . PRO B 1 38 ? 10.953 12.125 -6.359 1 90.19 38 PRO B O 1
ATOM 936 N N . ILE B 1 39 ? 9.953 10.188 -6.297 1 86.88 39 ILE B N 1
ATOM 937 C CA . ILE B 1 39 ? 9.422 10.312 -7.652 1 86.88 39 ILE B CA 1
ATOM 938 C C . ILE B 1 39 ? 8.547 11.562 -7.746 1 86.88 39 ILE B C 1
ATOM 940 O O . ILE B 1 39 ? 7.695 11.797 -6.887 1 86.88 39 ILE B O 1
ATOM 944 N N . ASP B 1 40 ? 8.672 12.289 -8.781 1 89.69 40 ASP B N 1
ATOM 945 C CA . ASP B 1 40 ? 8.078 13.609 -8.945 1 89.69 40 ASP B CA 1
ATOM 946 C C . ASP B 1 40 ? 6.559 13.555 -8.82 1 89.69 40 ASP B C 1
ATOM 948 O O . ASP B 1 40 ? 5.961 14.352 -8.094 1 89.69 40 ASP B O 1
ATOM 952 N N . ILE B 1 41 ? 5.984 12.609 -9.469 1 89.75 41 ILE B N 1
ATOM 953 C CA . ILE B 1 41 ? 4.523 12.562 -9.492 1 89.75 41 ILE B CA 1
ATOM 954 C C . ILE B 1 41 ? 3.986 12.344 -8.086 1 89.75 41 ILE B C 1
ATOM 956 O O . ILE B 1 41 ? 2.928 12.867 -7.727 1 89.75 41 ILE B O 1
ATOM 960 N N . VAL B 1 42 ? 4.602 11.602 -7.262 1 90.69 42 VAL B N 1
ATOM 961 C CA . VAL B 1 42 ? 4.215 11.367 -5.875 1 90.69 42 VAL B CA 1
ATOM 962 C C . VAL B 1 42 ? 4.457 12.625 -5.047 1 90.69 42 VAL B C 1
ATOM 964 O O . VAL B 1 42 ? 3.564 13.086 -4.336 1 90.69 42 VAL B O 1
ATOM 967 N N . CYS B 1 43 ? 5.625 13.234 -5.215 1 93.62 43 CYS B N 1
ATOM 968 C CA . CYS B 1 43 ? 6.008 14.406 -4.438 1 93.62 43 CYS B CA 1
ATOM 969 C C . CYS B 1 43 ? 5.156 15.609 -4.812 1 93.62 43 CYS B C 1
ATOM 971 O O . CYS B 1 43 ? 4.828 16.438 -3.959 1 93.62 43 CYS B O 1
ATOM 973 N N . ASP B 1 44 ? 4.848 15.711 -6.031 1 93.56 44 ASP B N 1
ATOM 974 C CA . ASP B 1 44 ? 4.023 16.812 -6.512 1 93.56 44 ASP B CA 1
ATOM 975 C C . ASP B 1 44 ? 2.656 16.812 -5.832 1 93.56 44 ASP B C 1
ATOM 977 O O . A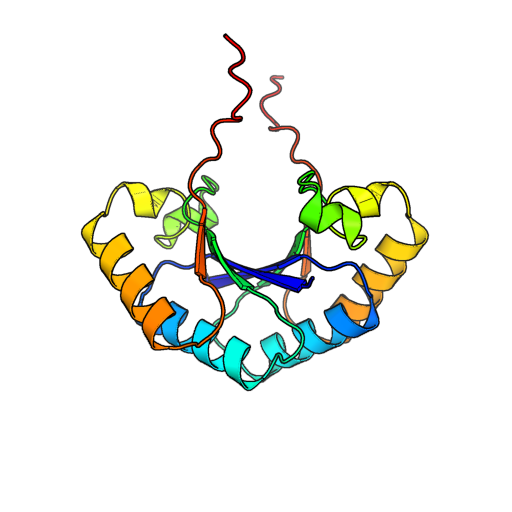SP B 1 44 ? 1.979 17.844 -5.785 1 93.56 44 ASP B O 1
ATOM 981 N N . ARG B 1 45 ? 2.305 15.742 -5.281 1 92.06 45 ARG B N 1
ATOM 982 C CA . ARG B 1 45 ? 1.01 15.641 -4.617 1 92.06 45 ARG B CA 1
ATOM 983 C C . ARG B 1 45 ? 1.167 15.711 -3.102 1 92.06 45 ARG B C 1
ATOM 985 O O . ARG B 1 45 ? 0.255 15.336 -2.359 1 92.06 45 ARG B O 1
ATOM 992 N N . GLY B 1 46 ? 2.383 16.016 -2.709 1 94.56 46 GLY B N 1
ATOM 993 C CA . GLY B 1 46 ? 2.633 16.234 -1.291 1 94.56 46 GLY B CA 1
ATOM 994 C C . GLY B 1 46 ? 2.83 14.938 -0.52 1 94.56 46 GLY B C 1
ATOM 995 O O . GLY B 1 46 ? 2.602 14.891 0.691 1 94.56 46 GLY B O 1
ATOM 996 N N . ALA B 1 47 ? 3.215 13.922 -1.208 1 95.75 47 ALA B N 1
ATOM 997 C CA . ALA B 1 47 ? 3.453 12.602 -0.625 1 95.75 47 ALA B CA 1
ATOM 998 C C . ALA B 1 47 ? 4.918 12.203 -0.761 1 95.75 47 ALA B C 1
ATOM 1000 O O . ALA B 1 47 ? 5.75 13 -1.205 1 95.75 47 ALA B O 1
ATOM 1001 N N . GLY B 1 48 ? 5.18 10.984 -0.319 1 94.25 48 GLY B N 1
ATOM 1002 C CA . GLY B 1 48 ? 6.559 10.539 -0.43 1 94.25 48 GLY B CA 1
ATOM 1003 C C . GLY B 1 48 ? 7.535 11.43 0.312 1 94.25 48 GLY B C 1
ATOM 1004 O O . GLY B 1 48 ? 7.25 11.883 1.421 1 94.25 48 GLY B O 1
ATOM 1005 N N . SER B 1 49 ? 8.672 11.648 -0.3 1 94.25 49 SER B N 1
ATOM 1006 C CA . SER B 1 49 ? 9.75 12.344 0.389 1 94.25 49 SER B CA 1
ATOM 1007 C C . SER B 1 49 ? 9.43 13.82 0.574 1 94.25 49 SER B C 1
ATOM 1009 O O . SER B 1 49 ? 10.086 14.516 1.358 1 94.25 49 SER B O 1
ATOM 1011 N N . ALA B 1 50 ? 8.445 14.398 -0.16 1 95.31 50 ALA B N 1
ATOM 1012 C CA . ALA B 1 50 ? 8.023 15.781 0.048 1 95.31 50 ALA B CA 1
ATOM 1013 C C . ALA B 1 50 ? 7.516 15.992 1.473 1 95.31 50 ALA B C 1
ATOM 1015 O O . ALA B 1 50 ? 7.574 17.109 2.002 1 95.31 50 ALA B O 1
ATOM 1016 N N . LEU B 1 51 ? 7.051 14.969 2.088 1 96.25 51 LEU B N 1
ATOM 1017 C CA . LEU B 1 51 ? 6.52 15.047 3.445 1 96.25 51 LEU B CA 1
ATOM 1018 C C . LEU B 1 51 ? 7.621 15.398 4.441 1 96.25 51 LEU B C 1
ATOM 1020 O O . LEU B 1 51 ? 7.352 16 5.477 1 96.25 51 LEU B O 1
ATOM 1024 N N . LEU B 1 52 ? 8.875 14.969 4.117 1 94.44 52 LEU B N 1
ATOM 1025 C CA . LEU B 1 52 ? 9.984 15.156 5.047 1 94.44 52 LEU B CA 1
ATOM 1026 C C . LEU B 1 52 ? 10.266 16.641 5.273 1 94.44 52 LEU B C 1
ATOM 1028 O O . LEU B 1 52 ? 10.922 17 6.25 1 94.44 52 LEU B O 1
ATOM 1032 N N . LEU B 1 53 ? 9.75 17.469 4.438 1 95.5 53 LEU B N 1
ATOM 1033 C CA . LEU B 1 53 ? 9.914 18.906 4.551 1 95.5 53 LEU B CA 1
ATOM 1034 C C . LEU B 1 53 ? 8.781 19.531 5.359 1 95.5 53 LEU B C 1
ATOM 1036 O O . LEU B 1 53 ? 8.766 20.75 5.59 1 95.5 53 LEU B O 1
ATOM 1040 N N . LYS B 1 54 ? 7.844 18.766 5.824 1 96.69 54 LYS B N 1
ATOM 1041 C CA . LYS B 1 54 ? 6.648 19.25 6.504 1 96.69 54 LYS B CA 1
ATOM 1042 C C . LYS B 1 54 ? 6.375 18.469 7.777 1 96.69 54 LYS B C 1
ATOM 1044 O O . LYS B 1 54 ? 5.391 17.719 7.855 1 96.69 54 LYS B O 1
ATOM 1049 N N . PRO B 1 55 ? 7.121 18.672 8.82 1 96.38 55 PRO B N 1
ATOM 1050 C CA . PRO B 1 55 ? 7.008 17.875 10.039 1 96.38 55 PRO B CA 1
ATOM 1051 C C . PRO B 1 55 ? 5.602 17.922 10.641 1 96.38 55 PRO B C 1
ATOM 1053 O O . PRO B 1 55 ? 5.137 16.906 11.188 1 96.38 55 PRO B O 1
ATOM 1056 N N . LYS B 1 56 ? 4.992 19.047 10.625 1 97.62 56 LYS B N 1
ATOM 1057 C CA . LYS B 1 56 ? 3.631 19.109 11.141 1 97.62 56 LYS B CA 1
ATOM 1058 C C . LYS B 1 56 ? 2.693 18.203 10.352 1 97.62 56 LYS B C 1
ATOM 1060 O O . LYS B 1 56 ? 1.841 17.531 10.93 1 97.62 56 LYS B O 1
ATOM 1065 N N . LYS B 1 57 ? 2.852 18.25 9.07 1 96.88 57 LYS B N 1
ATOM 1066 C CA . LYS B 1 57 ? 2.025 17.391 8.219 1 96.88 57 LYS B CA 1
ATOM 1067 C C . LYS B 1 57 ? 2.27 15.914 8.523 1 96.88 57 LYS B C 1
ATOM 1069 O O . LYS B 1 57 ? 1.331 15.117 8.531 1 96.88 57 LYS B O 1
ATOM 1074 N N . ILE B 1 58 ? 3.482 15.547 8.75 1 97.12 58 ILE B N 1
ATOM 1075 C CA . ILE B 1 58 ? 3.82 14.18 9.125 1 97.12 58 ILE B CA 1
ATOM 1076 C C . ILE B 1 58 ? 3.076 13.797 10.398 1 97.12 58 ILE B C 1
ATOM 1078 O O . ILE B 1 58 ? 2.467 12.727 10.477 1 97.12 58 ILE B O 1
ATOM 1082 N N . LYS B 1 59 ? 3.152 14.688 11.359 1 98.25 59 LYS B N 1
ATOM 1083 C CA . LYS B 1 59 ? 2.459 14.438 12.617 1 98.25 59 LYS B CA 1
ATOM 1084 C C . LYS B 1 59 ? 0.961 14.25 12.398 1 98.25 59 LYS B C 1
ATOM 1086 O O . LYS B 1 59 ? 0.36 13.32 12.93 1 98.25 59 LYS B O 1
ATOM 1091 N N . ASP B 1 60 ? 0.38 15.109 11.68 1 98.44 60 ASP B N 1
ATOM 1092 C CA . ASP B 1 60 ? -1.052 15.039 11.406 1 98.44 60 ASP B CA 1
ATOM 1093 C C . ASP B 1 60 ? -1.414 13.719 10.719 1 98.44 60 ASP B C 1
ATOM 1095 O O . ASP B 1 60 ? -2.414 13.086 11.062 1 98.44 60 ASP B O 1
ATOM 1099 N N . ILE B 1 61 ? -0.671 13.344 9.773 1 98 61 ILE B N 1
ATOM 1100 C CA . ILE B 1 61 ? -0.903 12.109 9.031 1 98 61 ILE B CA 1
ATOM 1101 C C . ILE B 1 61 ? -0.777 10.914 9.977 1 98 61 ILE B C 1
ATOM 1103 O O . ILE B 1 61 ? -1.642 10.031 9.992 1 98 61 ILE B O 1
ATOM 1107 N N . ALA B 1 62 ? 0.284 10.812 10.742 1 98.31 62 ALA B N 1
ATOM 1108 C CA . ALA B 1 62 ? 0.504 9.703 11.672 1 98.31 62 ALA B CA 1
ATOM 1109 C C . ALA B 1 62 ? -0.655 9.578 12.656 1 98.31 62 ALA B C 1
ATOM 1111 O O . ALA B 1 62 ? -1.163 8.484 12.891 1 98.31 62 ALA B O 1
ATOM 1112 N N . GLU B 1 63 ? -1.036 10.688 13.188 1 98.69 63 GLU B N 1
ATOM 1113 C CA . GLU B 1 63 ? -2.119 10.688 14.164 1 98.69 63 GLU B CA 1
ATOM 1114 C C . GLU B 1 63 ? -3.439 10.266 13.523 1 98.69 63 GLU B C 1
ATOM 1116 O O . GLU B 1 63 ? -4.184 9.469 14.094 1 98.69 63 GLU B O 1
ATOM 1121 N N . ALA B 1 64 ? -3.73 10.859 12.398 1 98.38 64 ALA B N 1
ATOM 1122 C CA . ALA B 1 64 ? -4.965 10.539 11.688 1 98.38 64 ALA B CA 1
ATOM 1123 C C . ALA B 1 64 ? -5.023 9.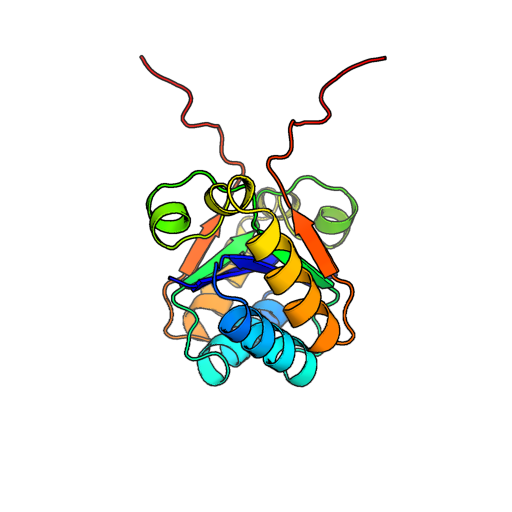055 11.336 1 98.38 64 ALA B C 1
ATOM 1125 O O . ALA B 1 64 ? -6.055 8.398 11.531 1 98.38 64 ALA B O 1
ATOM 1126 N N . ALA B 1 65 ? -3.967 8.531 10.805 1 98.44 65 ALA B N 1
ATOM 1127 C CA . ALA B 1 65 ? -3.904 7.109 10.469 1 98.44 65 ALA B CA 1
ATOM 1128 C C . ALA B 1 65 ? -4.078 6.242 11.711 1 98.44 65 ALA B C 1
ATOM 1130 O O . ALA B 1 65 ? -4.918 5.34 11.734 1 98.44 65 ALA B O 1
ATOM 1131 N N . ASP B 1 66 ? -3.336 6.516 12.719 1 98.56 66 ASP B N 1
ATOM 1132 C CA . ASP B 1 66 ? -3.322 5.711 13.938 1 98.56 66 ASP B CA 1
ATOM 1133 C C . ASP B 1 66 ? -4.707 5.664 14.578 1 98.56 66 ASP B C 1
ATOM 1135 O O . ASP B 1 66 ? -5.152 4.609 15.031 1 98.56 66 ASP B O 1
ATOM 1139 N N . ARG B 1 67 ? -5.348 6.684 14.594 1 98.5 67 ARG B N 1
ATOM 1140 C CA . ARG B 1 67 ? -6.648 6.766 15.25 1 98.5 67 ARG B CA 1
ATOM 1141 C C . ARG B 1 67 ? -7.719 6.051 14.43 1 98.5 67 ARG B C 1
ATOM 1143 O O . ARG B 1 67 ? -8.781 5.715 14.945 1 98.5 67 ARG B O 1
ATOM 1150 N N . SER B 1 68 ? -7.477 5.859 13.203 1 98.31 68 SER B N 1
ATOM 1151 C CA . SER B 1 68 ? -8.516 5.391 12.297 1 98.31 68 SER B CA 1
ATOM 1152 C C . SER B 1 68 ? -8.5 3.873 12.172 1 98.31 68 SER B C 1
ATOM 1154 O O . SER B 1 68 ? -9.367 3.287 11.523 1 98.31 68 SER B O 1
ATOM 1156 N N . MET B 1 69 ? -7.527 3.229 12.789 1 98.12 69 MET B N 1
ATOM 1157 C CA . MET B 1 69 ? -7.406 1.786 12.602 1 98.12 69 MET B CA 1
ATOM 1158 C C . MET B 1 69 ? -6.797 1.129 13.836 1 98.12 69 MET B C 1
ATOM 1160 O O . MET B 1 69 ? -6.207 1.808 14.68 1 98.12 69 MET B O 1
ATOM 1164 N N . SER B 1 70 ? -6.895 -0.201 13.898 1 98.12 70 SER B N 1
ATOM 1165 C CA . SER B 1 70 ? -6.297 -0.981 14.977 1 98.12 70 SER B CA 1
ATOM 1166 C C . SER B 1 70 ? -5.02 -1.673 14.516 1 98.12 70 SER B C 1
ATOM 1168 O O . SER B 1 70 ? -4.246 -2.172 15.336 1 98.12 70 SER B O 1
ATOM 1170 N N . LEU B 1 71 ? -4.727 -1.726 13.289 1 97.69 71 LEU B N 1
ATOM 1171 C CA . LEU B 1 71 ? -3.559 -2.393 12.719 1 97.69 71 LEU B CA 1
ATOM 1172 C C . LEU B 1 71 ? -2.275 -1.662 13.109 1 97.69 71 LEU B C 1
ATOM 1174 O O . LEU B 1 71 ? -2.275 -0.439 13.266 1 97.69 71 LEU B O 1
ATOM 1178 N N . PRO B 1 72 ? -1.183 -2.396 13.195 1 97.31 72 PRO B N 1
ATOM 1179 C CA . PRO B 1 72 ? 0.113 -1.735 13.367 1 97.31 72 PRO B CA 1
ATOM 1180 C C . PRO B 1 72 ? 0.432 -0.752 12.242 1 97.31 72 PRO B C 1
ATOM 1182 O O . PRO B 1 72 ? 0.117 -1.016 11.078 1 97.31 72 PRO B O 1
ATOM 1185 N N . LEU B 1 73 ? 0.993 0.401 12.633 1 98.12 73 LEU B N 1
ATOM 1186 C CA . LEU B 1 73 ? 1.344 1.466 11.703 1 98.12 73 LEU B CA 1
ATOM 1187 C C . LEU B 1 73 ? 2.848 1.721 11.703 1 98.12 73 LEU B C 1
ATOM 1189 O O . LEU B 1 73 ? 3.461 1.811 12.773 1 98.12 73 LEU B O 1
ATOM 1193 N N . THR B 1 74 ? 3.469 1.788 10.523 1 96.19 74 THR B N 1
ATOM 1194 C CA . THR B 1 74 ? 4.852 2.229 10.391 1 96.19 74 THR B CA 1
ATOM 1195 C C . THR B 1 74 ? 4.961 3.355 9.367 1 96.19 74 THR B C 1
ATOM 1197 O O . THR B 1 74 ? 4.055 3.557 8.555 1 96.19 74 THR B O 1
ATOM 1200 N N . LEU B 1 75 ? 5.945 4.152 9.461 1 96.06 75 LEU B N 1
ATOM 1201 C CA . LEU B 1 75 ? 6.312 5.191 8.508 1 96.06 75 LEU B CA 1
ATOM 1202 C C . LEU B 1 75 ? 7.648 4.871 7.848 1 96.06 75 LEU B C 1
ATOM 1204 O O . LEU B 1 75 ? 8.641 4.617 8.531 1 96.06 75 LEU B O 1
ATOM 1208 N N . LYS B 1 76 ? 7.609 4.836 6.555 1 91.12 76 LYS B N 1
ATOM 1209 C CA . LYS B 1 76 ? 8.844 4.547 5.832 1 91.12 76 LYS B CA 1
ATOM 1210 C C . LYS B 1 76 ? 9.453 5.816 5.242 1 91.12 76 LYS B C 1
ATOM 1212 O O . LYS B 1 76 ? 8.844 6.461 4.387 1 91.12 76 LYS B O 1
ATOM 1217 N N . THR B 1 77 ? 10.484 6.109 5.711 1 87.94 77 THR B N 1
ATOM 1218 C CA . THR B 1 77 ? 11.25 7.23 5.18 1 87.94 77 THR B CA 1
ATOM 1219 C C . THR B 1 77 ? 12.422 6.734 4.336 1 87.94 77 THR B C 1
ATOM 1221 O O . THR B 1 77 ? 12.648 5.527 4.227 1 87.94 77 THR B O 1
ATOM 1224 N N . ARG B 1 78 ? 13.141 7.484 3.607 1 67.88 78 ARG B N 1
ATOM 1225 C CA . ARG B 1 78 ? 14.203 6.988 2.736 1 67.88 78 ARG B CA 1
ATOM 1226 C C . ARG B 1 78 ? 15.094 5.996 3.473 1 67.88 78 ARG B C 1
ATOM 1228 O O . ARG B 1 78 ? 15.383 6.172 4.66 1 67.88 78 ARG B O 1
ATOM 1235 N N . LYS B 1 79 ? 14.836 4.625 3.318 1 50.75 79 LYS B N 1
ATOM 1236 C CA . LYS B 1 79 ? 15.945 3.814 3.809 1 50.75 79 LYS B CA 1
ATOM 1237 C C . LYS B 1 79 ? 17.281 4.328 3.266 1 50.75 79 LYS B C 1
ATOM 1239 O O . LYS B 1 79 ? 17.453 4.473 2.055 1 50.75 79 LYS B O 1
ATOM 1244 N N . GLY B 1 80 ? 18.078 5.18 3.963 1 40.66 80 GLY B N 1
ATOM 1245 C CA . GLY B 1 80 ? 19.438 4.68 3.783 1 40.66 80 GLY B CA 1
ATOM 1246 C C . GLY B 1 80 ? 19.547 3.178 3.949 1 40.66 80 GLY B C 1
ATOM 1247 O O . GLY B 1 80 ? 18.75 2.566 4.668 1 40.66 80 GLY B O 1
ATOM 1248 N N . TYR B 1 81 ? 19.672 2.342 2.949 1 34.94 81 TYR B N 1
ATOM 1249 C CA . TYR B 1 81 ? 20.25 1.03 3.205 1 34.94 81 TYR B CA 1
ATOM 1250 C C . TYR B 1 81 ? 21.047 1.032 4.5 1 34.94 81 TYR B C 1
ATOM 1252 O O . TYR B 1 81 ? 21.969 1.846 4.672 1 34.94 81 TYR B O 1
ATOM 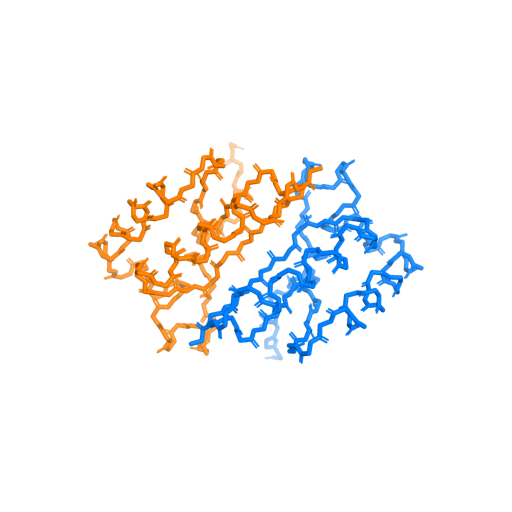1260 N N . TYR B 1 82 ? 20.609 0.826 5.781 1 35 82 TYR B N 1
ATOM 1261 C CA . TYR B 1 82 ? 21.625 0.384 6.723 1 35 82 TYR B CA 1
ATOM 1262 C C . TYR B 1 82 ? 22.609 -0.575 6.051 1 35 82 TYR B C 1
ATOM 1264 O O . TYR B 1 82 ? 22.422 -1.794 6.109 1 35 82 TYR B O 1
ATOM 1272 N N . ASP B 1 83 ? 23.062 -0.429 4.938 1 31.97 83 ASP B N 1
ATOM 1273 C CA . ASP B 1 83 ? 24.344 -0.972 4.508 1 31.97 83 ASP B CA 1
ATOM 1274 C C . ASP B 1 83 ? 25.469 -0.529 5.441 1 31.97 83 ASP B C 1
ATOM 1276 O O . ASP B 1 83 ? 26.641 -0.72 5.137 1 31.97 83 ASP B O 1
ATOM 1280 N N . ASP B 1 84 ? 25.562 0.516 6.324 1 30.05 84 ASP B N 1
ATOM 1281 C CA . ASP B 1 84 ? 26.797 0.674 7.082 1 30.05 84 ASP B CA 1
ATOM 1282 C C . ASP B 1 84 ? 27.016 -0.497 8.039 1 30.05 84 ASP B C 1
ATOM 1284 O O . ASP B 1 84 ? 26.078 -0.931 8.711 1 30.05 84 ASP B O 1
ATOM 1288 N N . GLN B 1 85 ? 28.422 -1.145 8.164 1 24.53 85 GLN B N 1
ATOM 1289 C CA . GLN B 1 85 ? 29.406 -1.563 9.148 1 24.53 85 GLN B CA 1
ATOM 1290 C C . GLN B 1 85 ? 29.359 -0.678 10.391 1 24.53 85 GLN B C 1
ATOM 1292 O O . GLN B 1 85 ? 29.312 0.549 10.281 1 24.53 85 GLN B O 1
ATOM 1297 N N . ASP B 1 86 ? 29.328 -1.406 11.555 1 20 86 ASP B N 1
ATOM 1298 C CA . ASP B 1 86 ? 30.438 -1.49 12.492 1 20 86 ASP B CA 1
ATOM 1299 C C . ASP B 1 86 ? 31.734 -1.869 11.781 1 20 86 ASP B C 1
ATOM 1301 O O . ASP B 1 86 ? 31.734 -2.707 10.875 1 20 86 ASP B O 1
#

pLDDT: mean 88.92, std 18.82, range [20.0, 98.69]